Protein AF-A0A7W4C746-F1 (afdb_monomer)

Structure (mmCIF, N/CA/C/O backbone):
data_AF-A0A7W4C746-F1
#
_entry.id   AF-A0A7W4C746-F1
#
loop_
_atom_site.group_PDB
_atom_site.id
_atom_site.type_symbol
_atom_site.label_atom_id
_atom_site.label_alt_id
_atom_site.label_comp_id
_atom_site.label_asym_id
_atom_site.label_entity_id
_atom_site.label_seq_id
_atom_site.pdbx_PDB_ins_code
_atom_site.Cartn_x
_atom_site.Cartn_y
_atom_site.Cartn_z
_atom_site.occupancy
_atom_site.B_iso_or_equiv
_atom_site.auth_seq_id
_atom_site.auth_comp_id
_atom_site.auth_asym_id
_atom_site.auth_atom_id
_atom_site.pdbx_PDB_model_num
ATOM 1 N N . MET A 1 1 ? 18.444 24.594 5.096 1.00 47.88 1 MET A N 1
ATOM 2 C CA . MET A 1 1 ? 17.100 24.313 5.644 1.00 47.88 1 MET A CA 1
ATOM 3 C C . MET A 1 1 ? 16.165 24.034 4.488 1.00 47.88 1 MET A C 1
ATOM 5 O O . MET A 1 1 ? 16.146 24.852 3.574 1.00 47.88 1 MET A O 1
ATOM 9 N N . LYS A 1 2 ? 15.384 22.954 4.538 1.00 40.09 2 LYS A N 1
ATOM 10 C CA . LYS A 1 2 ? 13.953 23.048 4.233 1.00 40.09 2 LYS A CA 1
ATOM 11 C C . LYS A 1 2 ? 13.242 21.825 4.795 1.00 40.09 2 LYS A C 1
ATOM 13 O O . LYS A 1 2 ? 13.497 20.700 4.393 1.00 40.09 2 LYS A O 1
ATOM 18 N N . GLU A 1 3 ? 12.484 22.122 5.835 1.00 54.78 3 GLU A N 1
ATOM 19 C CA . GLU A 1 3 ? 11.686 21.232 6.656 1.00 54.78 3 GLU A CA 1
ATOM 20 C C . GLU A 1 3 ? 10.734 20.389 5.813 1.00 54.78 3 GLU A C 1
ATOM 22 O O . GLU A 1 3 ? 10.186 20.867 4.821 1.00 54.78 3 GLU A O 1
ATOM 27 N N . ALA A 1 4 ? 10.465 19.176 6.278 1.00 50.44 4 ALA A N 1
ATOM 28 C CA . ALA A 1 4 ? 9.208 18.516 5.980 1.00 50.44 4 ALA A CA 1
ATOM 29 C C . ALA A 1 4 ? 8.760 17.712 7.203 1.00 50.44 4 ALA A C 1
ATOM 31 O O . ALA A 1 4 ? 8.486 16.520 7.116 1.00 50.44 4 ALA A O 1
ATOM 32 N N . SER A 1 5 ? 8.636 18.386 8.351 1.00 54.34 5 SER A N 1
ATOM 33 C CA . SER A 1 5 ? 7.663 17.962 9.363 1.00 54.34 5 SER A CA 1
ATOM 34 C C . SER A 1 5 ? 6.271 18.245 8.792 1.00 54.34 5 SER A C 1
ATOM 36 O O . SER A 1 5 ? 5.597 19.191 9.188 1.00 54.34 5 SER A O 1
ATOM 38 N N . ILE A 1 6 ? 5.889 17.502 7.755 1.00 70.62 6 ILE A N 1
ATOM 39 C CA . ILE A 1 6 ? 4.551 17.567 7.186 1.00 70.62 6 ILE A CA 1
ATOM 40 C C . ILE A 1 6 ? 3.685 16.773 8.155 1.00 70.62 6 ILE A C 1
ATOM 42 O O . ILE A 1 6 ? 3.965 15.613 8.426 1.00 70.62 6 ILE A O 1
ATOM 46 N N . ALA A 1 7 ? 2.669 17.411 8.720 1.00 79.62 7 ALA A N 1
ATOM 47 C CA . ALA A 1 7 ? 1.568 16.722 9.369 1.00 79.62 7 ALA A CA 1
ATOM 48 C C . ALA A 1 7 ? 0.386 16.791 8.405 1.00 79.62 7 ALA A C 1
ATOM 50 O O . ALA A 1 7 ? 0.090 17.861 7.870 1.00 79.62 7 ALA A O 1
ATOM 51 N N . LEU A 1 8 ? -0.257 15.655 8.157 1.00 88.94 8 LEU A N 1
ATOM 52 C CA . LEU A 1 8 ? -1.452 15.584 7.330 1.00 88.94 8 LEU A CA 1
ATOM 53 C C . LEU A 1 8 ? -2.631 15.213 8.226 1.00 88.94 8 LEU A C 1
ATOM 55 O O . LEU A 1 8 ? -2.541 14.270 9.009 1.00 88.94 8 LEU A O 1
ATOM 59 N N . LEU A 1 9 ? -3.714 15.973 8.121 1.00 90.94 9 LEU A N 1
ATOM 60 C CA . LEU A 1 9 ? -4.942 15.772 8.882 1.00 90.94 9 LEU A CA 1
ATOM 61 C C . LEU A 1 9 ? -6.149 15.980 7.971 1.00 90.94 9 LEU A C 1
ATOM 63 O O . LEU A 1 9 ? -6.041 16.627 6.928 1.00 90.94 9 LEU A O 1
ATOM 67 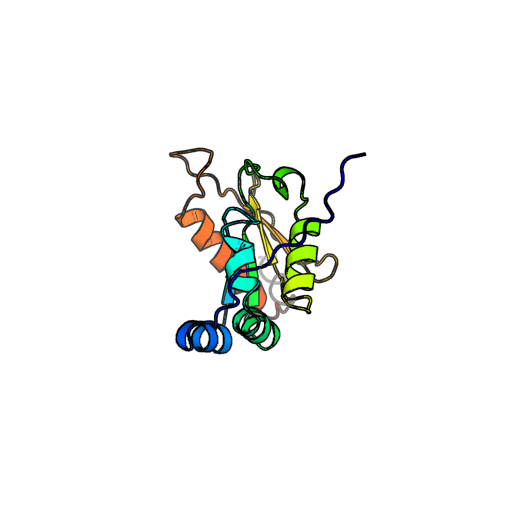N N . ILE A 1 10 ? -7.290 15.429 8.374 1.00 91.69 10 ILE A N 1
ATOM 68 C CA . ILE A 1 10 ? -8.576 15.646 7.711 1.00 91.69 10 ILE A CA 1
ATOM 69 C C . ILE A 1 10 ? -9.398 16.591 8.578 1.00 91.69 10 ILE A C 1
ATOM 71 O O . ILE A 1 10 ? -9.494 16.394 9.787 1.00 91.69 10 ILE A O 1
ATOM 75 N N . GLU A 1 11 ? -9.989 17.606 7.951 1.00 93.81 11 GLU A N 1
ATOM 76 C CA . GLU A 1 11 ? -10.882 18.552 8.611 1.00 93.81 11 GLU A CA 1
ATOM 77 C C . GLU A 1 11 ? -12.163 18.761 7.773 1.00 93.81 11 GLU A C 1
ATOM 79 O O . GLU A 1 11 ? -12.060 19.064 6.580 1.00 93.81 11 GLU A O 1
ATOM 84 N N . PRO A 1 12 ? -13.366 18.619 8.368 1.00 92.00 12 PRO A N 1
ATOM 85 C CA . PRO A 1 12 ? -13.605 18.090 9.714 1.00 92.00 12 PRO A CA 1
ATOM 86 C C . PRO A 1 12 ? -13.218 16.609 9.804 1.00 92.00 12 PRO A C 1
ATOM 88 O O . PRO A 1 12 ? -13.143 15.919 8.789 1.00 92.00 12 PRO A O 1
ATOM 91 N N . GLU A 1 13 ? -13.000 16.105 11.016 1.00 89.25 13 GLU A N 1
ATOM 92 C CA . GLU A 1 13 ? -12.885 14.660 11.202 1.00 89.25 13 GLU A CA 1
ATOM 93 C C . GLU A 1 13 ? -14.213 14.001 10.802 1.00 89.25 13 GLU A C 1
ATOM 95 O O . GLU A 1 13 ? -15.293 14.439 11.207 1.00 89.25 13 GLU A O 1
ATOM 100 N N . VAL A 1 14 ? -14.129 12.973 9.962 1.00 93.62 14 VAL A N 1
ATOM 101 C CA . VAL A 1 14 ? -15.286 12.234 9.454 1.00 93.62 14 VAL A CA 1
ATOM 102 C C . VAL A 1 14 ? -15.132 10.755 9.767 1.00 93.62 14 VAL A C 1
ATOM 104 O O . VAL A 1 14 ? -14.020 10.243 9.900 1.00 93.62 14 VAL A O 1
ATOM 107 N N . GLU A 1 15 ? -16.260 10.063 9.881 1.00 95.00 15 GLU A N 1
ATOM 108 C CA . GLU A 1 15 ? -16.277 8.621 10.104 1.00 95.00 15 GLU A CA 1
ATOM 109 C C . GLU A 1 15 ? -16.115 7.850 8.791 1.00 95.00 15 GLU A C 1
ATOM 111 O O . GLU A 1 15 ? -16.509 8.311 7.715 1.00 95.00 15 GLU A O 1
ATOM 116 N N . ALA A 1 16 ? -15.532 6.655 8.882 1.00 96.62 16 ALA A N 1
ATOM 117 C CA . ALA A 1 16 ? -15.461 5.751 7.750 1.00 96.62 16 ALA A CA 1
ATOM 118 C C . ALA A 1 16 ? -16.817 5.075 7.535 1.00 96.62 16 ALA A C 1
ATOM 120 O O . ALA A 1 16 ? -17.620 4.924 8.456 1.00 96.62 16 ALA A O 1
ATOM 121 N N . THR A 1 17 ? -17.070 4.613 6.313 1.00 97.06 17 THR A N 1
ATOM 122 C CA . THR A 1 17 ? -18.259 3.801 6.059 1.00 97.06 17 THR A CA 1
ATOM 123 C C . THR A 1 17 ? -18.104 2.425 6.704 1.00 97.06 17 THR A C 1
ATOM 125 O O . THR A 1 17 ? -17.029 1.814 6.687 1.00 97.06 17 THR A O 1
ATOM 128 N N . SER A 1 18 ? -19.203 1.904 7.248 1.00 97.06 18 SER A N 1
ATOM 129 C CA . SER A 1 18 ? -19.226 0.579 7.876 1.00 97.06 18 SER A CA 1
ATOM 130 C C . SER A 1 18 ? -18.818 -0.538 6.906 1.00 97.06 18 SER A C 1
ATOM 132 O O . SER A 1 18 ? -18.176 -1.518 7.288 1.00 97.06 18 SER A O 1
ATOM 134 N N . GLU A 1 19 ? -19.135 -0.355 5.629 1.00 97.94 19 GLU A N 1
ATOM 135 C CA . GLU A 1 19 ? -18.837 -1.235 4.512 1.00 97.94 19 GLU A CA 1
ATOM 136 C C . GLU A 1 19 ? -17.332 -1.310 4.258 1.00 97.94 19 GLU A C 1
ATOM 138 O O . GLU A 1 19 ? -16.810 -2.408 4.072 1.00 97.94 19 GLU A O 1
ATOM 143 N N . ALA A 1 20 ? -16.624 -0.175 4.316 1.00 97.62 20 ALA A N 1
ATOM 144 C CA . ALA A 1 20 ? -15.172 -0.144 4.162 1.00 97.62 20 ALA A CA 1
ATOM 145 C C . ALA A 1 20 ? -14.484 -0.881 5.317 1.00 97.62 20 ALA A C 1
ATOM 147 O O . ALA A 1 20 ? -13.640 -1.746 5.083 1.00 97.62 20 ALA A O 1
ATOM 148 N N . CYS A 1 21 ? -14.896 -0.617 6.561 1.00 97.88 21 CYS A N 1
ATOM 149 C CA . CYS A 1 21 ? -14.377 -1.334 7.727 1.00 97.88 21 CYS A CA 1
ATOM 150 C C . CYS A 1 21 ? -14.667 -2.842 7.653 1.00 97.88 21 CYS A C 1
ATOM 152 O O . CYS A 1 21 ? -13.783 -3.656 7.919 1.00 97.88 21 CYS A O 1
ATOM 154 N N . SER A 1 22 ? -15.878 -3.239 7.242 1.00 97.69 22 SER A N 1
ATOM 155 C CA . SER A 1 22 ? -16.235 -4.656 7.091 1.00 97.69 22 SER A CA 1
ATOM 156 C C . SER A 1 22 ? -15.437 -5.344 5.983 1.00 97.69 22 SER A C 1
ATOM 158 O O . SER A 1 22 ? -15.034 -6.494 6.159 1.00 97.69 22 SER A O 1
ATOM 160 N N . ALA A 1 23 ? -15.192 -4.657 4.865 1.00 98.19 23 ALA A N 1
ATOM 161 C CA . ALA A 1 23 ? -14.378 -5.175 3.772 1.00 98.19 23 ALA A CA 1
ATOM 162 C C . ALA A 1 23 ? -12.928 -5.401 4.219 1.00 98.19 23 ALA A C 1
ATOM 164 O O . ALA A 1 23 ? -12.394 -6.483 4.001 1.00 98.19 23 ALA A O 1
ATOM 165 N N . LEU A 1 24 ? -12.326 -4.435 4.920 1.00 98.12 24 LEU A N 1
ATOM 166 C CA . LEU A 1 24 ? -10.962 -4.550 5.452 1.00 98.12 24 LEU A CA 1
ATOM 167 C C . LEU A 1 24 ? -10.820 -5.689 6.473 1.00 98.12 24 LEU A C 1
ATOM 169 O O . LEU A 1 24 ? -9.820 -6.405 6.463 1.00 98.12 24 LEU A O 1
ATOM 173 N N . ALA A 1 25 ? -11.829 -5.888 7.325 1.00 95.69 25 ALA A N 1
ATOM 174 C CA . ALA A 1 25 ? -11.831 -6.954 8.327 1.00 95.69 25 ALA A CA 1
ATOM 175 C C . ALA A 1 25 ? -11.951 -8.367 7.724 1.00 95.69 25 ALA A C 1
ATOM 177 O O . ALA A 1 25 ? -11.497 -9.332 8.333 1.00 95.69 25 ALA A O 1
ATOM 178 N N . LYS A 1 26 ? -12.585 -8.498 6.551 1.00 96.75 26 LYS A N 1
ATOM 179 C CA . LYS A 1 26 ? -12.798 -9.777 5.848 1.00 96.75 26 LYS A CA 1
ATOM 180 C C . LYS A 1 26 ? -11.790 -10.032 4.727 1.00 96.75 26 LYS A C 1
ATOM 182 O O . LYS A 1 26 ? -11.864 -11.081 4.098 1.00 96.75 26 LYS A O 1
ATOM 187 N N . ALA A 1 27 ? -10.931 -9.065 4.424 1.00 97.56 27 ALA A N 1
ATOM 188 C CA . ALA A 1 27 ? -10.002 -9.166 3.314 1.00 97.56 27 ALA A CA 1
ATOM 189 C C . ALA A 1 27 ? -8.939 -10.238 3.581 1.00 97.56 27 ALA A C 1
ATOM 191 O O . ALA A 1 27 ? -8.383 -10.311 4.674 1.00 97.56 27 ALA A O 1
ATOM 192 N N . ASP A 1 28 ? -8.606 -11.011 2.551 1.00 96.25 28 ASP A N 1
ATOM 193 C CA . ASP A 1 28 ? -7.400 -11.847 2.539 1.00 96.25 28 ASP A CA 1
ATOM 194 C C . ASP A 1 28 ? -6.171 -11.040 2.080 1.00 96.25 28 ASP A C 1
ATOM 196 O O . ASP A 1 28 ? -5.033 -11.340 2.439 1.00 96.25 28 ASP A O 1
ATOM 200 N N . LEU A 1 29 ? -6.411 -9.986 1.294 1.00 97.00 29 LEU A N 1
ATOM 201 C CA . LEU A 1 29 ? -5.406 -9.115 0.698 1.00 97.00 29 LEU A CA 1
ATOM 202 C C . LEU A 1 29 ? -5.892 -7.660 0.720 1.00 97.00 29 LEU A C 1
ATOM 204 O O . LEU A 1 29 ? -6.993 -7.357 0.260 1.00 97.00 29 LEU A O 1
ATOM 208 N N . ILE A 1 30 ? -5.045 -6.755 1.200 1.00 98.06 30 ILE A N 1
ATOM 209 C CA . ILE A 1 30 ? -5.221 -5.305 1.124 1.00 98.06 30 ILE A CA 1
ATOM 210 C C . ILE A 1 30 ? -4.122 -4.761 0.215 1.00 98.06 30 ILE A C 1
ATOM 212 O O . ILE A 1 30 ? -2.936 -4.886 0.516 1.00 98.06 30 ILE A O 1
ATOM 216 N N . ILE A 1 31 ? -4.523 -4.147 -0.896 1.00 97.56 31 ILE A N 1
ATOM 217 C CA . ILE A 1 31 ? -3.609 -3.495 -1.834 1.00 97.56 31 ILE A CA 1
ATOM 218 C C . ILE A 1 31 ? -3.689 -1.990 -1.614 1.00 97.56 31 ILE A C 1
ATOM 220 O O . ILE A 1 31 ? -4.774 -1.407 -1.637 1.00 97.56 31 ILE A O 1
ATOM 224 N N . ILE A 1 32 ? -2.534 -1.364 -1.424 1.00 97.25 32 ILE A N 1
ATOM 225 C CA . ILE A 1 32 ? -2.391 0.079 -1.277 1.00 97.25 32 ILE A CA 1
ATOM 226 C C . ILE A 1 32 ? -1.649 0.603 -2.504 1.00 97.25 32 ILE A C 1
ATOM 228 O O . ILE A 1 32 ? -0.532 0.181 -2.783 1.00 97.25 32 ILE A O 1
ATOM 232 N N . GLY A 1 33 ? -2.255 1.544 -3.224 1.00 94.31 33 GLY A N 1
ATOM 233 C CA . GLY A 1 33 ? -1.660 2.126 -4.426 1.00 94.31 33 GLY A CA 1
ATOM 234 C C . GLY A 1 33 ? -1.969 1.365 -5.722 1.00 94.31 33 GLY A C 1
ATOM 235 O O . GLY A 1 33 ? -2.750 0.412 -5.719 1.00 94.31 33 GLY A O 1
ATOM 236 N N . PRO A 1 34 ? -1.383 1.807 -6.849 1.00 93.75 34 PRO A N 1
ATOM 237 C CA . PRO A 1 34 ? -0.576 3.026 -6.979 1.00 93.75 34 PRO A CA 1
ATOM 238 C C . PRO A 1 34 ? -1.442 4.296 -6.860 1.00 93.75 34 PRO A C 1
ATOM 240 O O . PRO A 1 34 ? -2.666 4.246 -6.985 1.00 93.75 34 PRO A O 1
ATOM 243 N N . GLY A 1 35 ? -0.825 5.451 -6.613 1.00 92.00 35 GLY A N 1
ATOM 244 C CA . GLY A 1 35 ? -1.523 6.736 -6.513 1.00 92.00 35 GLY A CA 1
ATOM 245 C C . GLY A 1 35 ? -0.719 7.813 -5.788 1.00 92.00 35 GLY A C 1
ATOM 246 O O . GLY A 1 35 ? 0.281 7.519 -5.134 1.00 92.00 35 GLY A O 1
ATOM 247 N N . SER A 1 36 ? -1.166 9.068 -5.892 1.00 91.88 36 SER A N 1
ATOM 248 C CA . SER A 1 36 ? -0.515 10.203 -5.227 1.00 91.88 36 SER A CA 1
ATOM 249 C C . SER A 1 36 ? -0.479 9.995 -3.713 1.00 91.88 36 SER A C 1
ATOM 251 O O . SER A 1 36 ? -1.525 9.852 -3.069 1.00 91.88 36 SER A O 1
ATOM 253 N N . PHE A 1 37 ? 0.716 9.986 -3.132 1.00 93.06 37 PHE A N 1
ATOM 254 C CA . PHE A 1 37 ? 0.938 9.502 -1.776 1.00 93.06 37 PHE A CA 1
ATOM 255 C C . PHE A 1 37 ? 0.161 10.317 -0.735 1.00 93.06 37 PHE A C 1
ATOM 257 O O . PHE A 1 37 ? -0.679 9.776 -0.017 1.00 93.06 37 PHE A O 1
ATOM 264 N N . LEU A 1 38 ? 0.369 11.636 -0.706 1.00 91.75 38 LEU A N 1
ATOM 265 C CA . LEU A 1 38 ? -0.245 12.517 0.296 1.00 91.75 38 LEU A CA 1
ATOM 266 C C . LEU A 1 38 ? -1.725 12.829 0.025 1.00 91.75 38 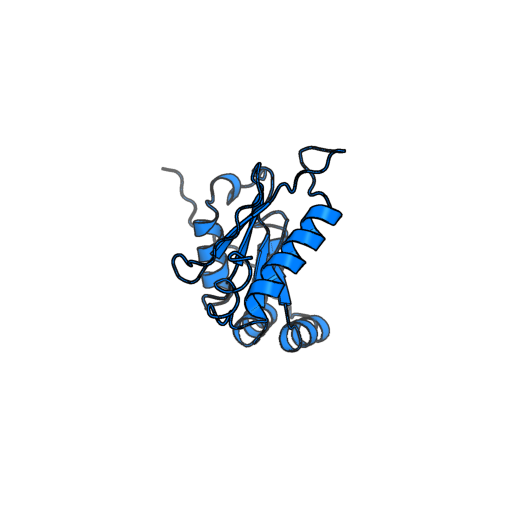LEU A C 1
ATOM 268 O O . LEU A 1 38 ? -2.433 13.232 0.939 1.00 91.75 38 LEU A O 1
ATOM 272 N N . THR A 1 39 ? -2.200 12.690 -1.216 1.00 91.12 39 THR A N 1
ATOM 273 C CA . THR A 1 39 ? -3.523 13.206 -1.628 1.00 91.12 39 THR A CA 1
ATOM 274 C C . THR A 1 39 ? -4.516 12.137 -2.065 1.00 91.12 39 THR A C 1
ATOM 276 O O . THR A 1 39 ? -5.704 12.428 -2.173 1.00 91.12 39 THR A O 1
ATOM 279 N N . SER A 1 40 ? -4.073 10.906 -2.310 1.00 93.31 40 SER A N 1
ATOM 280 C CA . SER A 1 40 ? -4.952 9.792 -2.690 1.00 93.31 40 SER A CA 1
ATOM 281 C C . SER A 1 40 ? -4.795 8.599 -1.763 1.00 93.31 40 SER A C 1
ATOM 283 O O . SER A 1 40 ? -5.785 7.957 -1.427 1.00 93.31 40 SER A O 1
ATOM 285 N N . ILE A 1 41 ? -3.566 8.321 -1.332 1.00 94.81 41 ILE A N 1
ATOM 286 C CA . ILE A 1 41 ? -3.258 7.108 -0.581 1.00 94.81 41 ILE A CA 1
ATOM 287 C C . ILE A 1 41 ? -3.343 7.317 0.930 1.00 94.81 41 ILE A C 1
ATOM 289 O O . ILE A 1 41 ? -4.027 6.555 1.608 1.00 94.81 41 ILE A O 1
ATOM 293 N N . LEU A 1 42 ? -2.700 8.354 1.471 1.00 94.00 42 LEU A N 1
ATOM 294 C CA . LEU A 1 42 ? -2.770 8.642 2.903 1.00 94.00 42 LEU A CA 1
ATOM 295 C C . LEU A 1 42 ? -4.150 9.103 3.396 1.00 94.00 42 LEU A C 1
ATOM 297 O O . LEU A 1 42 ? -4.516 8.662 4.484 1.00 94.00 42 LEU A O 1
ATOM 301 N N . PRO A 1 43 ? -4.941 9.936 2.682 1.00 94.31 43 PRO A N 1
ATOM 302 C CA . PRO A 1 43 ? -6.167 10.483 3.262 1.00 94.31 43 PRO A CA 1
ATOM 303 C C . PRO A 1 43 ? -7.149 9.418 3.780 1.00 94.31 43 PRO A C 1
ATOM 305 O O . PRO A 1 43 ? -7.530 9.510 4.942 1.00 94.31 43 PRO A O 1
ATOM 308 N N . PRO A 1 44 ? -7.490 8.342 3.043 1.00 95.00 44 PRO A N 1
ATOM 309 C CA . PRO A 1 44 ? -8.347 7.288 3.594 1.00 95.00 44 PRO A CA 1
ATOM 310 C C . PRO A 1 44 ? -7.800 6.636 4.875 1.00 95.00 44 PRO A C 1
ATOM 312 O O . PRO A 1 44 ? -8.576 6.192 5.716 1.00 95.00 44 PRO A O 1
ATOM 315 N N . LEU A 1 45 ? -6.477 6.586 5.045 1.00 94.88 45 LEU A N 1
ATOM 316 C CA . LEU A 1 45 ? -5.823 5.988 6.212 1.00 94.88 45 LEU A CA 1
ATOM 317 C C . LEU A 1 45 ? -5.825 6.907 7.437 1.00 94.88 45 LEU A C 1
ATOM 319 O O . LEU A 1 45 ? -5.692 6.414 8.551 1.00 94.88 45 LEU A O 1
ATOM 323 N N . LEU A 1 46 ? -6.003 8.219 7.251 1.00 95.12 46 LEU A N 1
ATOM 324 C CA . LEU A 1 46 ? -6.110 9.178 8.354 1.00 95.12 46 LEU A CA 1
ATOM 325 C C . LEU A 1 46 ? -7.433 9.060 9.118 1.00 95.12 46 LEU A C 1
ATOM 327 O O . LEU A 1 46 ? -7.529 9.577 10.228 1.00 95.12 46 LEU A O 1
ATOM 331 N N . LEU A 1 47 ? -8.439 8.371 8.565 1.00 96.25 47 LEU A N 1
ATOM 332 C CA . LEU A 1 47 ? -9.641 8.024 9.318 1.00 96.25 47 LEU A CA 1
ATOM 333 C C . LEU A 1 47 ? -9.293 6.959 10.375 1.00 96.25 47 LEU A C 1
ATOM 335 O O . LEU A 1 47 ? -8.917 5.840 9.998 1.00 96.25 47 LEU A O 1
ATOM 339 N N . PRO A 1 48 ? -9.500 7.216 11.684 1.00 95.00 48 PRO A N 1
ATOM 340 C CA . PRO A 1 48 ? -9.090 6.283 12.738 1.00 95.00 48 PRO A CA 1
ATOM 341 C C . PRO A 1 48 ? -9.688 4.878 12.591 1.00 95.00 48 PRO A C 1
ATOM 343 O O . PRO A 1 48 ? -9.058 3.879 12.938 1.00 95.00 48 PRO A O 1
ATOM 346 N N . GLN A 1 49 ? -10.904 4.787 12.049 1.00 97.19 49 GLN A N 1
ATOM 347 C CA . GLN A 1 49 ? -11.612 3.527 11.829 1.00 97.19 49 GLN A CA 1
ATOM 348 C C . GLN A 1 49 ? -10.977 2.686 10.708 1.00 97.19 49 GLN A C 1
ATOM 350 O O . GLN A 1 49 ? -10.903 1.462 10.840 1.00 97.19 49 GLN A O 1
ATOM 355 N N . ILE A 1 50 ? -10.465 3.316 9.643 1.00 97.62 50 ILE A N 1
ATOM 356 C CA . ILE A 1 50 ? -9.747 2.627 8.558 1.00 97.62 50 ILE A CA 1
ATOM 357 C C . ILE A 1 50 ? -8.393 2.130 9.062 1.00 97.62 50 ILE A C 1
ATOM 359 O O . ILE A 1 50 ? -8.107 0.938 8.944 1.00 97.62 50 ILE A O 1
ATOM 363 N N . ALA A 1 51 ? -7.603 3.002 9.700 1.00 96.56 51 ALA A N 1
ATOM 364 C CA . ALA A 1 51 ? -6.321 2.633 10.304 1.00 96.56 51 ALA A CA 1
ATOM 365 C C . ALA A 1 51 ? -6.475 1.465 11.290 1.00 96.56 51 ALA A C 1
ATOM 367 O O . ALA A 1 51 ? -5.745 0.473 11.214 1.00 96.56 51 ALA A O 1
ATOM 368 N N . LYS A 1 52 ? -7.481 1.533 12.173 1.00 97.31 52 LYS A N 1
ATOM 369 C CA . LYS A 1 52 ? -7.807 0.449 13.104 1.00 97.31 52 LYS A CA 1
ATOM 370 C C . LYS A 1 52 ? -8.157 -0.847 12.371 1.00 97.31 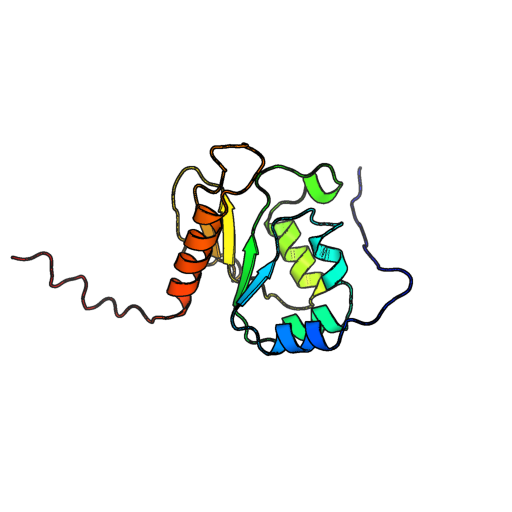52 LYS A C 1
ATOM 372 O O . LYS A 1 52 ? -7.618 -1.887 12.737 1.00 97.31 52 LYS A O 1
ATOM 377 N N . SER A 1 53 ? -9.012 -0.780 11.350 1.00 97.75 53 SER A N 1
ATOM 378 C CA . SER A 1 53 ? -9.450 -1.962 10.596 1.00 97.75 53 SER A CA 1
ATOM 379 C C . SER A 1 53 ? -8.281 -2.659 9.899 1.00 97.75 53 SER A C 1
ATOM 381 O O . SER A 1 53 ? -8.200 -3.880 9.938 1.00 97.75 53 SER A O 1
ATOM 383 N N . ILE A 1 54 ? -7.340 -1.904 9.321 1.00 97.62 54 ILE A N 1
ATOM 384 C CA . ILE A 1 54 ? -6.126 -2.468 8.707 1.00 97.62 54 ILE A CA 1
ATOM 385 C C . ILE A 1 54 ? -5.221 -3.091 9.774 1.00 97.62 54 ILE A C 1
ATOM 387 O O . ILE A 1 54 ? -4.754 -4.213 9.609 1.00 97.62 54 ILE A O 1
ATOM 391 N N . ARG A 1 55 ? -4.997 -2.394 10.893 1.00 96.56 55 ARG A N 1
ATOM 392 C CA . ARG A 1 55 ? -4.132 -2.857 11.990 1.00 96.56 55 ARG A CA 1
ATOM 393 C C . ARG A 1 55 ? -4.595 -4.178 12.617 1.00 96.56 55 ARG A C 1
ATOM 395 O O . ARG A 1 55 ? -3.752 -4.981 13.031 1.00 96.56 55 ARG A O 1
ATOM 402 N N . GLU A 1 56 ? -5.909 -4.354 12.740 1.00 96.81 56 GLU A N 1
ATOM 403 C CA . GLU A 1 56 ? -6.564 -5.535 13.323 1.00 96.81 56 GLU A CA 1
ATOM 404 C C . GLU A 1 56 ? -6.821 -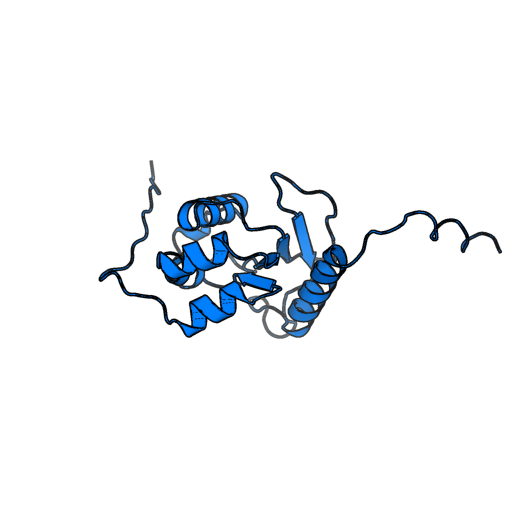6.650 12.297 1.00 96.81 56 GLU A C 1
ATOM 406 O O . GLU A 1 56 ? -7.128 -7.774 12.692 1.00 96.81 56 GLU A O 1
ATOM 411 N N . SER A 1 57 ? -6.687 -6.363 10.999 1.00 96.12 57 SER A N 1
ATOM 412 C CA . SER A 1 57 ? -6.887 -7.349 9.939 1.00 96.12 57 SER A CA 1
ATOM 413 C C . SER A 1 57 ? -5.772 -8.399 9.923 1.00 96.12 57 SER A C 1
ATOM 415 O O . SER A 1 57 ? -4.609 -8.109 10.208 1.00 96.12 57 SER A O 1
ATOM 417 N N . ASN A 1 58 ? -6.139 -9.626 9.547 1.00 93.94 58 ASN A N 1
ATOM 418 C CA . ASN A 1 58 ? -5.190 -10.697 9.223 1.00 93.94 58 ASN A CA 1
ATOM 419 C C . ASN A 1 58 ? -4.828 -10.713 7.729 1.00 93.94 58 ASN A C 1
ATOM 421 O O . ASN A 1 58 ? -4.099 -11.603 7.293 1.00 93.94 58 ASN A O 1
ATOM 425 N N . ALA A 1 59 ? -5.358 -9.765 6.951 1.00 96.69 59 ALA A N 1
ATOM 426 C CA . ALA A 1 59 ? -5.074 -9.649 5.534 1.00 96.69 59 ALA A CA 1
ATOM 427 C C . ALA A 1 59 ? -3.579 -9.454 5.287 1.00 96.69 59 ALA A C 1
ATOM 429 O O . ALA A 1 59 ? -2.884 -8.730 6.005 1.00 96.69 59 ALA A O 1
ATOM 430 N N . HIS A 1 60 ? -3.107 -10.031 4.193 1.00 96.06 60 HIS A N 1
ATOM 431 C CA . HIS A 1 60 ? -1.819 -9.676 3.637 1.00 96.06 60 HIS A CA 1
ATOM 432 C C . HIS A 1 60 ? -1.862 -8.229 3.113 1.00 96.06 60 HIS A C 1
ATOM 434 O O . HIS A 1 60 ? -2.768 -7.900 2.352 1.00 96.06 60 HIS A O 1
ATOM 440 N N . VAL A 1 61 ? -0.918 -7.356 3.486 1.00 97.38 61 VAL A N 1
ATOM 441 C CA . VAL A 1 61 ? -0.906 -5.956 3.015 1.00 97.38 61 VAL A CA 1
ATOM 442 C C . VAL A 1 61 ? 0.251 -5.718 2.050 1.00 97.38 61 VAL A C 1
ATOM 444 O O . VAL A 1 61 ? 1.420 -5.875 2.411 1.00 97.38 61 VAL A O 1
ATOM 447 N N . MET A 1 62 ? -0.093 -5.300 0.834 1.00 97.75 62 MET A N 1
ATOM 448 C CA . MET A 1 62 ? 0.836 -5.058 -0.265 1.00 97.75 62 MET A CA 1
ATOM 449 C C . MET A 1 62 ? 0.774 -3.599 -0.715 1.00 97.75 62 MET A C 1
ATOM 451 O O . MET A 1 62 ? -0.305 -3.064 -0.969 1.00 97.75 62 MET A O 1
ATOM 455 N N . LEU A 1 63 ? 1.935 -2.964 -0.848 1.00 98.00 63 LEU A N 1
ATOM 456 C CA . LEU A 1 63 ? 2.083 -1.618 -1.396 1.00 98.00 63 LEU A CA 1
ATOM 457 C C . LEU A 1 63 ? 2.528 -1.694 -2.860 1.00 98.00 63 LEU A C 1
ATOM 459 O O . LEU A 1 63 ? 3.461 -2.418 -3.189 1.00 98.00 63 LEU A O 1
ATOM 463 N N . ILE A 1 64 ? 1.897 -0.922 -3.737 1.00 97.69 64 ILE A N 1
ATOM 464 C CA . ILE A 1 64 ? 2.311 -0.759 -5.133 1.00 97.69 64 ILE A CA 1
ATOM 465 C C . ILE A 1 64 ? 2.890 0.643 -5.288 1.00 97.69 64 ILE A C 1
ATOM 467 O O . ILE A 1 64 ? 2.188 1.636 -5.077 1.00 97.69 64 ILE A O 1
ATOM 471 N N . ASP A 1 65 ? 4.173 0.724 -5.634 1.00 95.44 65 ASP A N 1
ATOM 472 C CA . ASP A 1 65 ? 4.860 2.000 -5.819 1.00 95.44 65 ASP A CA 1
ATOM 473 C C . ASP A 1 65 ? 4.463 2.673 -7.144 1.00 95.44 65 ASP A C 1
ATOM 475 O O . ASP A 1 65 ? 3.968 2.049 -8.084 1.00 95.44 65 ASP A O 1
ATOM 479 N N . ASN A 1 66 ? 4.672 3.983 -7.225 1.00 93.69 66 ASN A N 1
ATOM 480 C CA . ASN A 1 66 ? 4.405 4.742 -8.442 1.00 93.69 66 ASN A CA 1
ATOM 481 C C . ASN A 1 66 ? 5.546 4.558 -9.457 1.00 93.69 66 ASN A C 1
ATOM 483 O O . ASN A 1 66 ? 6.713 4.536 -9.084 1.00 93.69 66 ASN A O 1
ATOM 487 N N . LEU A 1 67 ? 5.221 4.514 -10.757 1.00 91.06 67 LEU A N 1
ATOM 488 C CA . LEU A 1 67 ? 6.227 4.433 -11.837 1.00 91.06 67 LEU A CA 1
ATOM 489 C C . LEU A 1 67 ? 7.062 5.707 -11.974 1.00 91.06 67 LEU A C 1
ATOM 491 O O . LEU A 1 67 ? 8.215 5.677 -12.394 1.00 91.06 67 LEU A O 1
ATOM 495 N N . THR A 1 68 ? 6.439 6.845 -11.687 1.00 84.25 68 THR A N 1
ATOM 496 C CA . THR A 1 68 ? 7.026 8.168 -11.860 1.00 84.25 68 THR A CA 1
ATOM 497 C C . THR A 1 68 ? 6.936 8.928 -10.554 1.00 84.25 68 THR A C 1
ATOM 499 O O . THR A 1 68 ? 5.931 8.825 -9.845 1.00 84.25 68 THR A O 1
ATOM 502 N N . ALA A 1 69 ? 7.947 9.749 -10.275 1.00 81.25 69 ALA A N 1
ATOM 503 C CA . ALA A 1 69 ? 7.874 10.702 -9.180 1.00 81.25 69 ALA A CA 1
ATOM 504 C C . ALA A 1 69 ? 6.629 11.589 -9.339 1.00 81.25 69 ALA A C 1
ATOM 506 O O . ALA A 1 69 ? 6.347 12.108 -10.423 1.00 81.25 69 ALA A O 1
ATOM 507 N N . GLU A 1 70 ? 5.865 11.735 -8.261 1.00 79.69 70 GLU A N 1
ATOM 508 C CA . GLU A 1 70 ? 4.685 12.594 -8.251 1.00 79.69 70 GLU A CA 1
ATOM 509 C C . GLU A 1 70 ? 5.075 14.071 -8.173 1.00 79.69 70 GLU A C 1
ATOM 511 O O . GLU A 1 70 ? 6.132 14.421 -7.658 1.00 79.69 70 GLU A O 1
ATOM 516 N N . TYR A 1 71 ? 4.211 14.967 -8.650 1.00 81.00 71 TYR A N 1
ATOM 517 C CA . TYR A 1 71 ? 4.421 16.409 -8.508 1.00 81.00 71 TYR A CA 1
ATOM 518 C C . TYR A 1 71 ? 3.849 16.900 -7.170 1.00 81.00 71 TYR A C 1
ATOM 520 O O . TYR A 1 71 ? 2.841 17.602 -7.117 1.00 81.00 71 TYR A O 1
ATOM 528 N N . SER A 1 72 ? 4.453 16.454 -6.069 1.00 81.31 72 SER A N 1
ATOM 529 C CA . SER A 1 72 ? 4.019 16.774 -4.705 1.00 81.31 72 SER A CA 1
ATOM 530 C C . SER A 1 72 ? 5.222 16.889 -3.750 1.00 81.31 72 SER A C 1
ATOM 532 O O . SER A 1 72 ? 6.338 16.503 -4.116 1.00 81.31 72 SER A O 1
ATOM 534 N N . PRO A 1 73 ? 5.037 17.380 -2.508 1.00 83.75 73 PRO A N 1
ATOM 535 C CA . PRO A 1 73 ? 6.082 17.334 -1.482 1.00 83.75 73 PRO A CA 1
ATOM 536 C C . PRO A 1 73 ? 6.622 15.923 -1.199 1.00 83.75 73 PRO A C 1
ATOM 538 O O . PRO A 1 73 ? 7.774 15.790 -0.809 1.00 83.75 73 PRO A O 1
ATOM 541 N N . ALA A 1 74 ? 5.831 14.873 -1.443 1.00 84.75 74 ALA A N 1
ATOM 542 C CA . ALA A 1 74 ? 6.269 13.486 -1.298 1.00 84.75 74 ALA A CA 1
ATOM 543 C C . ALA A 1 74 ? 7.104 12.968 -2.482 1.00 84.75 74 ALA A C 1
ATOM 545 O O . ALA A 1 74 ? 7.545 11.822 -2.463 1.00 84.75 74 ALA A O 1
ATOM 546 N N . SER A 1 75 ? 7.386 13.802 -3.489 1.00 85.06 75 SER A N 1
ATOM 547 C CA . SER A 1 75 ? 8.312 13.474 -4.585 1.00 85.06 75 SER A CA 1
ATOM 548 C C . SER A 1 75 ? 9.717 13.097 -4.113 1.00 85.06 75 SER A C 1
ATOM 550 O O . SER A 1 75 ? 10.412 12.352 -4.798 1.00 85.06 75 SER A O 1
ATOM 552 N N . THR A 1 76 ? 10.137 13.601 -2.950 1.00 85.88 76 THR A N 1
ATOM 553 C CA . THR A 1 76 ? 11.449 13.323 -2.356 1.00 85.88 76 THR A CA 1
ATOM 554 C C . THR A 1 76 ? 11.441 12.136 -1.398 1.00 85.88 76 THR A C 1
ATOM 556 O O . THR A 1 76 ? 12.488 11.825 -0.840 1.00 85.88 76 THR A O 1
ATOM 559 N N . PHE A 1 77 ? 10.286 11.511 -1.150 1.00 89.50 77 PHE A N 1
ATOM 560 C CA . PHE A 1 77 ? 10.188 10.380 -0.230 1.00 89.50 77 PHE A CA 1
ATOM 561 C C . PHE A 1 77 ? 10.688 9.110 -0.908 1.00 89.50 77 PHE A C 1
ATOM 563 O O . PHE A 1 77 ? 10.204 8.729 -1.979 1.00 89.50 77 PHE A O 1
ATOM 570 N N . SER A 1 78 ? 11.630 8.441 -0.250 1.00 92.19 78 SER A N 1
ATOM 571 C CA . SER A 1 78 ? 11.989 7.064 -0.574 1.00 92.19 78 SER A CA 1
ATOM 572 C C . SER A 1 78 ? 10.810 6.123 -0.310 1.00 92.19 78 SER A C 1
ATOM 574 O O . SER A 1 78 ? 9.822 6.489 0.339 1.00 92.19 78 SER A O 1
ATOM 576 N N . ILE A 1 79 ? 10.886 4.893 -0.816 1.00 93.06 79 ILE A N 1
ATOM 577 C CA . ILE A 1 79 ? 9.858 3.892 -0.524 1.00 93.06 79 ILE A CA 1
ATOM 578 C C . ILE A 1 79 ? 9.835 3.556 0.975 1.00 93.06 79 ILE A C 1
ATOM 580 O O . ILE A 1 79 ? 8.765 3.377 1.555 1.00 93.06 79 ILE A O 1
ATOM 584 N N . GLU A 1 80 ? 10.992 3.587 1.630 1.00 93.69 80 GLU A N 1
ATOM 585 C CA . GLU A 1 80 ? 11.150 3.421 3.070 1.00 93.69 80 GLU A CA 1
ATOM 586 C C . GLU A 1 80 ? 10.483 4.560 3.851 1.00 93.69 80 GLU A C 1
ATOM 588 O O . GLU A 1 80 ? 9.778 4.294 4.826 1.00 93.69 80 GLU A O 1
ATOM 593 N N . ASP A 1 81 ? 10.621 5.813 3.398 1.00 92.88 81 ASP A N 1
ATOM 594 C CA . ASP A 1 81 ? 9.927 6.959 4.003 1.00 92.88 81 ASP A CA 1
ATOM 595 C C . ASP A 1 81 ? 8.405 6.794 3.902 1.00 92.88 81 ASP A C 1
ATOM 597 O O . ASP A 1 81 ? 7.681 7.036 4.871 1.00 92.88 81 ASP A O 1
ATOM 601 N N . LYS A 1 82 ? 7.900 6.337 2.746 1.00 93.81 82 LYS A N 1
ATOM 602 C CA . LYS A 1 82 ? 6.466 6.065 2.556 1.00 93.81 82 LYS A CA 1
ATOM 603 C C . LYS A 1 82 ? 5.978 4.962 3.500 1.00 93.81 82 LYS A C 1
ATOM 605 O O . LYS A 1 82 ? 4.926 5.117 4.119 1.00 93.81 82 LYS A O 1
ATOM 610 N N . ILE A 1 83 ? 6.741 3.875 3.648 1.00 95.62 83 ILE A N 1
ATOM 611 C CA . ILE A 1 83 ? 6.441 2.782 4.591 1.00 95.62 83 ILE A CA 1
ATOM 612 C C . ILE A 1 83 ? 6.416 3.300 6.032 1.00 95.62 83 ILE A C 1
ATOM 614 O O . ILE A 1 83 ? 5.482 2.993 6.772 1.00 95.62 83 ILE A O 1
ATOM 618 N N . ALA A 1 84 ? 7.387 4.124 6.430 1.00 93.56 84 ALA A N 1
ATOM 619 C CA . ALA A 1 84 ? 7.420 4.718 7.764 1.00 93.56 84 ALA A CA 1
ATOM 620 C C . ALA A 1 84 ? 6.171 5.573 8.039 1.00 93.56 84 ALA A C 1
ATOM 622 O O . ALA A 1 84 ? 5.557 5.450 9.100 1.00 93.56 84 ALA A O 1
ATOM 623 N N . TRP A 1 85 ? 5.737 6.368 7.059 1.00 93.44 85 TRP A N 1
ATOM 624 C CA . TRP A 1 85 ? 4.492 7.135 7.121 1.00 93.44 85 TRP A CA 1
ATOM 625 C C . TRP A 1 85 ? 3.249 6.251 7.273 1.00 93.44 85 TRP A C 1
ATOM 627 O O . TRP A 1 85 ? 2.397 6.536 8.117 1.00 93.44 85 TRP A O 1
ATOM 637 N N . PHE A 1 86 ? 3.144 5.160 6.505 1.00 94.81 86 PHE A N 1
ATOM 638 C CA . PHE A 1 86 ? 2.054 4.193 6.667 1.00 94.81 86 PHE A CA 1
ATOM 639 C C . PHE A 1 86 ? 2.033 3.601 8.071 1.00 94.81 86 PHE A C 1
ATOM 641 O O . PHE A 1 86 ? 0.993 3.608 8.728 1.00 94.81 86 PHE A O 1
ATOM 648 N N . ASN A 1 87 ? 3.185 3.134 8.548 1.00 93.94 87 ASN A N 1
ATOM 649 C CA . ASN A 1 87 ? 3.312 2.519 9.863 1.00 93.94 87 ASN A CA 1
ATOM 650 C C . ASN A 1 87 ? 2.959 3.508 10.981 1.00 93.94 87 ASN A C 1
ATOM 652 O O . ASN A 1 87 ? 2.318 3.116 11.955 1.00 93.94 87 ASN A O 1
ATOM 656 N N . GLN A 1 88 ? 3.314 4.787 10.826 1.00 93.06 88 GLN A N 1
ATOM 657 C CA . GLN A 1 88 ? 2.950 5.850 11.761 1.00 93.06 88 GLN A CA 1
ATOM 658 C C . GLN A 1 88 ? 1.435 6.087 11.802 1.00 93.06 88 GLN A C 1
ATOM 660 O O . GLN A 1 88 ? 0.861 6.135 12.887 1.00 93.06 88 GLN A O 1
ATOM 665 N N . VAL A 1 89 ? 0.784 6.221 10.642 1.00 93.69 89 VAL A N 1
ATOM 666 C CA . VAL A 1 89 ? -0.664 6.487 10.552 1.00 93.69 89 VAL A CA 1
ATOM 667 C C . VAL A 1 89 ? -1.482 5.287 11.038 1.00 93.69 89 VAL A C 1
ATOM 669 O O . VAL A 1 89 ? -2.465 5.449 11.757 1.00 93.69 89 VAL A O 1
ATOM 672 N N . ILE A 1 90 ? -1.059 4.071 10.692 1.00 95.25 90 ILE A N 1
ATOM 673 C CA . ILE A 1 90 ? -1.736 2.825 11.080 1.00 95.25 90 ILE A CA 1
ATOM 674 C C . ILE A 1 90 ? -1.418 2.451 12.539 1.00 95.25 90 ILE A C 1
ATOM 676 O O . ILE A 1 90 ? -2.214 1.789 13.211 1.00 95.25 90 ILE A O 1
ATOM 680 N N . GLY A 1 91 ? -0.263 2.881 13.052 1.00 95.06 91 GLY A N 1
ATOM 681 C CA . GLY A 1 91 ? 0.234 2.554 14.389 1.00 95.06 91 GLY A CA 1
ATOM 682 C C . GLY A 1 91 ? 0.761 1.120 14.517 1.00 95.06 91 GLY A C 1
ATOM 683 O O . GLY A 1 91 ? 0.746 0.567 15.618 1.00 95.06 91 GLY A O 1
ATOM 684 N N . LYS A 1 92 ? 1.154 0.492 13.400 1.00 95.19 92 LYS A N 1
ATOM 685 C CA . LYS A 1 92 ? 1.716 -0.867 13.322 1.00 95.19 92 LYS A CA 1
ATOM 686 C C . LYS A 1 92 ? 2.418 -1.072 11.977 1.00 95.19 92 LYS A C 1
ATOM 688 O O . LYS A 1 92 ? 1.939 -0.587 10.957 1.00 95.19 92 LYS A O 1
ATOM 693 N N . GLU A 1 93 ? 3.499 -1.846 11.979 1.00 96.44 93 GLU A N 1
ATOM 694 C CA . GLU A 1 93 ? 4.139 -2.344 10.758 1.00 96.44 93 GLU A CA 1
ATOM 695 C C . GLU A 1 93 ? 3.241 -3.404 10.105 1.00 96.44 93 GLU A C 1
ATOM 697 O O . GLU A 1 93 ? 3.106 -4.516 10.620 1.00 96.44 93 GLU A O 1
ATOM 702 N N . VAL A 1 94 ? 2.553 -3.035 9.021 1.00 95.69 94 VAL A N 1
ATOM 703 C CA . VAL A 1 94 ? 1.598 -3.927 8.330 1.00 95.69 94 VAL A CA 1
ATOM 704 C C . VAL A 1 94 ? 1.994 -4.258 6.896 1.00 95.69 94 VAL A C 1
ATOM 706 O O . VAL A 1 94 ? 1.602 -5.311 6.403 1.00 95.69 94 VAL A O 1
ATOM 709 N N . ILE A 1 95 ? 2.763 -3.391 6.228 1.00 97.31 95 ILE A N 1
ATOM 710 C CA . ILE A 1 95 ? 3.199 -3.615 4.845 1.00 97.31 95 ILE A CA 1
ATOM 711 C C . ILE A 1 95 ? 4.166 -4.795 4.822 1.00 97.31 95 ILE A C 1
ATOM 713 O O . ILE A 1 95 ? 5.215 -4.746 5.456 1.00 97.31 95 ILE A O 1
ATOM 717 N N . ALA A 1 96 ? 3.817 -5.847 4.090 1.00 96.44 96 ALA A N 1
ATOM 718 C CA . ALA A 1 96 ? 4.607 -7.070 4.025 1.00 96.44 96 ALA A CA 1
ATOM 719 C C . ALA A 1 96 ? 5.320 -7.233 2.676 1.00 96.44 96 ALA A C 1
ATOM 721 O O . ALA A 1 96 ? 6.421 -7.786 2.632 1.00 96.44 96 ALA A O 1
ATOM 722 N N . ASP A 1 97 ? 4.718 -6.746 1.591 1.00 97.81 97 ASP A N 1
ATOM 723 C CA . ASP A 1 97 ? 5.296 -6.764 0.249 1.00 97.81 97 ASP A CA 1
ATOM 724 C C . ASP A 1 97 ? 5.158 -5.400 -0.428 1.00 97.81 97 ASP A C 1
ATOM 726 O O . ASP A 1 97 ? 4.142 -4.716 -0.288 1.00 97.81 97 ASP A O 1
ATOM 730 N N . VAL A 1 98 ? 6.174 -5.033 -1.203 1.00 97.94 98 VAL A N 1
ATOM 731 C CA . VAL A 1 98 ? 6.161 -3.879 -2.099 1.00 97.94 98 VAL A CA 1
ATOM 732 C C . VAL A 1 98 ? 6.368 -4.360 -3.530 1.00 97.94 98 VAL A C 1
ATOM 734 O O . VAL A 1 98 ? 7.323 -5.087 -3.808 1.00 97.94 98 VAL A O 1
ATOM 737 N N . LEU A 1 99 ? 5.491 -3.935 -4.437 1.00 97.81 99 LEU A N 1
ATOM 738 C CA . LEU A 1 99 ? 5.662 -4.084 -5.878 1.00 97.81 99 LEU A CA 1
ATOM 739 C C . LEU A 1 99 ? 6.236 -2.797 -6.464 1.00 97.81 99 LEU A C 1
A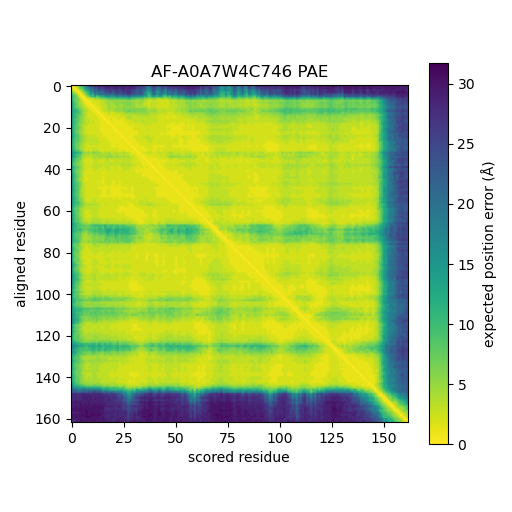TOM 741 O O . LEU A 1 99 ? 5.642 -1.726 -6.327 1.00 97.81 99 LEU A O 1
ATOM 745 N N . GLN A 1 100 ? 7.368 -2.919 -7.149 1.00 97.00 100 GLN A N 1
ATOM 746 C CA . GLN A 1 100 ? 8.028 -1.830 -7.855 1.00 97.00 100 GLN A CA 1
ATOM 747 C C . GLN A 1 100 ? 8.249 -2.204 -9.316 1.00 97.00 100 GLN A C 1
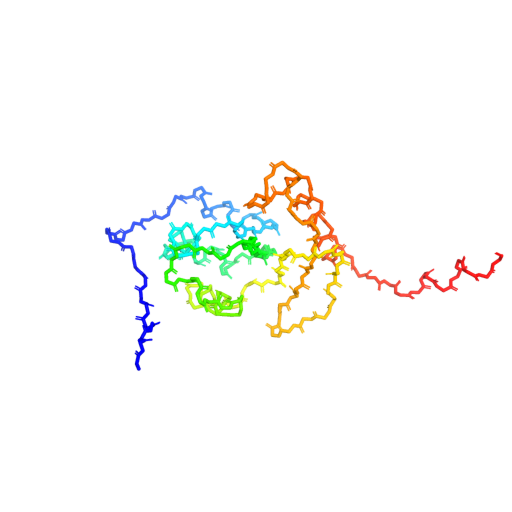ATOM 749 O O . GLN A 1 100 ? 8.300 -3.376 -9.701 1.00 97.00 100 GLN A O 1
ATOM 754 N N . HIS A 1 101 ? 8.386 -1.186 -10.157 1.00 96.62 101 HIS A N 1
ATOM 755 C CA . HIS A 1 101 ? 8.811 -1.424 -11.521 1.00 96.62 101 HIS A CA 1
ATOM 756 C C . HIS A 1 101 ? 10.314 -1.725 -11.579 1.00 96.62 101 HIS A C 1
ATOM 758 O O . HIS A 1 101 ? 11.118 -0.991 -11.013 1.00 96.62 101 HIS A O 1
ATOM 764 N N . GLY A 1 102 ? 10.683 -2.770 -12.317 1.00 95.50 102 GLY A N 1
ATOM 765 C CA . GLY A 1 102 ? 12.040 -2.995 -12.808 1.00 95.50 102 GLY A CA 1
ATOM 766 C C . GLY A 1 102 ? 12.032 -3.588 -14.216 1.00 95.50 102 GLY A C 1
ATOM 767 O O . GLY A 1 102 ? 11.000 -4.048 -14.708 1.00 95.50 102 GLY A O 1
ATOM 768 N N . ASP A 1 103 ? 13.192 -3.601 -14.870 1.00 93.38 103 ASP A N 1
ATOM 769 C CA . ASP A 1 103 ? 13.344 -4.130 -16.236 1.00 93.38 103 ASP A CA 1
ATOM 770 C C . ASP A 1 103 ? 13.128 -5.650 -16.322 1.00 93.38 103 ASP A C 1
ATOM 772 O O . ASP A 1 103 ? 12.911 -6.209 -17.400 1.00 93.38 103 ASP A O 1
ATOM 776 N N . LYS A 1 104 ? 13.236 -6.342 -15.185 1.00 94.31 104 LYS A N 1
ATOM 777 C CA . LYS A 1 104 ? 13.155 -7.796 -15.061 1.00 94.31 104 LYS A CA 1
ATOM 778 C C . LYS A 1 104 ? 12.304 -8.174 -13.860 1.00 94.31 104 LYS A C 1
ATOM 780 O O . LYS A 1 104 ? 12.067 -7.365 -12.968 1.00 94.31 104 LYS A O 1
ATOM 785 N N . ILE A 1 105 ? 11.860 -9.427 -13.864 1.00 96.56 105 ILE A N 1
ATOM 786 C CA . ILE A 1 105 ? 11.171 -10.019 -12.723 1.00 96.56 105 ILE A CA 1
ATOM 787 C C . ILE A 1 105 ? 12.213 -10.398 -11.671 1.00 96.56 105 ILE A C 1
ATOM 789 O O . ILE A 1 105 ? 13.073 -11.241 -11.930 1.00 96.56 105 ILE A O 1
ATOM 793 N N . GLU A 1 106 ? 12.107 -9.803 -10.488 1.00 96.19 106 GLU A N 1
ATOM 794 C CA . GLU A 1 106 ? 12.944 -10.105 -9.328 1.00 96.19 106 GLU A CA 1
ATOM 795 C C . GLU A 1 106 ? 12.047 -10.275 -8.101 1.00 96.19 106 GLU A C 1
ATOM 797 O O . GLU A 1 106 ? 11.567 -9.304 -7.520 1.00 96.19 106 GLU A O 1
ATOM 802 N N . LEU A 1 107 ? 11.801 -11.532 -7.727 1.00 94.38 107 LEU A N 1
ATOM 803 C CA . LEU A 1 107 ? 11.052 -11.883 -6.523 1.00 94.38 107 LEU A CA 1
ATOM 804 C C . LEU A 1 107 ? 12.005 -11.979 -5.329 1.00 94.38 107 LEU A C 1
ATOM 806 O O . LEU A 1 107 ? 12.959 -12.762 -5.362 1.00 94.38 107 LEU A O 1
ATOM 810 N N . SER A 1 108 ? 11.727 -11.241 -4.254 1.00 92.12 108 SER A N 1
ATOM 811 C CA . SER A 1 108 ? 12.497 -11.352 -3.015 1.00 92.12 108 SER A CA 1
ATOM 812 C C . SER A 1 108 ? 11.824 -12.292 -2.023 1.00 92.12 108 SER A C 1
ATOM 814 O O . SER A 1 108 ? 10.684 -12.083 -1.623 1.00 92.12 108 SER A O 1
ATOM 816 N N . TYR A 1 109 ? 12.560 -13.300 -1.560 1.00 88.44 109 TYR A N 1
ATOM 817 C CA . TYR A 1 109 ? 12.133 -14.178 -0.462 1.00 88.44 109 TYR A CA 1
ATOM 818 C C . TYR A 1 109 ? 12.620 -13.676 0.901 1.00 88.44 109 TYR A C 1
ATOM 820 O O . TYR A 1 109 ? 11.997 -13.941 1.930 1.00 88.44 109 TYR A O 1
ATOM 828 N N . ALA A 1 110 ? 13.734 -12.943 0.911 1.00 89.44 110 ALA A N 1
ATOM 829 C CA . ALA A 1 110 ? 14.254 -12.299 2.105 1.00 89.44 110 ALA A CA 1
ATOM 830 C C . ALA A 1 110 ? 13.509 -10.985 2.355 1.00 89.44 110 ALA A C 1
ATOM 832 O O . ALA A 1 110 ? 13.184 -10.256 1.415 1.00 89.44 110 ALA A O 1
ATOM 833 N N . ASN A 1 111 ? 13.255 -10.683 3.626 1.00 90.88 111 ASN A N 1
ATOM 834 C CA . ASN A 1 111 ? 12.705 -9.395 4.023 1.00 90.88 111 ASN A CA 1
ATOM 835 C C . ASN A 1 111 ? 13.797 -8.495 4.612 1.00 90.88 111 ASN A C 1
ATOM 837 O O . ASN A 1 111 ? 14.754 -8.973 5.222 1.00 90.88 111 ASN A O 1
ATOM 841 N N . VAL A 1 112 ? 13.624 -7.191 4.429 1.00 90.69 112 VAL A N 1
ATOM 842 C CA . VAL A 1 112 ? 14.385 -6.133 5.089 1.00 90.69 112 VAL A CA 1
ATOM 843 C C . VAL A 1 112 ? 13.396 -5.390 5.975 1.00 90.69 112 VAL A C 1
ATOM 845 O O . VAL A 1 112 ? 12.391 -4.884 5.485 1.00 90.69 112 VAL A O 1
ATOM 848 N N . ASN A 1 113 ? 13.642 -5.379 7.288 1.00 91.12 113 ASN A N 1
ATOM 849 C CA . ASN A 1 113 ? 12.720 -4.816 8.284 1.00 91.12 113 ASN A CA 1
ATOM 850 C C . ASN A 1 113 ? 11.282 -5.358 8.150 1.00 91.12 113 ASN A C 1
ATOM 852 O O . ASN A 1 113 ? 10.318 -4.605 8.224 1.00 91.12 113 ASN A O 1
ATOM 856 N N . GLY A 1 114 ? 11.130 -6.662 7.892 1.00 92.31 114 GLY A N 1
ATOM 857 C CA . GLY A 1 114 ? 9.816 -7.296 7.746 1.00 92.31 114 GLY A CA 1
ATOM 858 C C . GLY A 1 114 ? 9.150 -7.123 6.375 1.00 92.31 114 GLY A C 1
ATOM 859 O O . GLY A 1 114 ? 8.154 -7.796 6.116 1.00 92.31 114 GLY A O 1
ATOM 860 N N . VAL A 1 115 ? 9.726 -6.325 5.467 1.00 96.69 115 VAL A N 1
ATOM 861 C CA . VAL A 1 115 ? 9.170 -6.039 4.134 1.00 96.69 115 VAL A CA 1
ATOM 862 C C . VAL A 1 115 ? 9.964 -6.745 3.032 1.00 96.69 115 VAL A C 1
ATOM 864 O O . VAL A 1 115 ? 11.196 -6.726 3.030 1.00 96.69 115 VAL A O 1
ATOM 867 N N . ARG A 1 116 ? 9.280 -7.371 2.071 1.00 96.94 116 ARG A N 1
ATOM 868 C CA . ARG A 1 116 ? 9.881 -7.891 0.829 1.00 96.94 116 ARG A CA 1
ATOM 869 C C . ARG A 1 116 ? 9.644 -6.910 -0.318 1.00 96.94 116 ARG A C 1
ATOM 871 O O . ARG A 1 116 ? 8.551 -6.371 -0.455 1.00 96.94 116 ARG A O 1
ATOM 878 N N . PHE A 1 117 ? 10.648 -6.732 -1.167 1.00 97.50 117 PHE A N 1
ATOM 879 C CA . PHE A 1 117 ? 10.584 -5.852 -2.333 1.00 97.50 117 PHE A CA 1
ATOM 880 C C . PHE A 1 117 ? 10.672 -6.694 -3.600 1.00 97.50 117 PHE A C 1
ATOM 882 O O . PHE A 1 117 ? 11.605 -7.484 -3.746 1.00 97.50 117 PHE A O 1
ATOM 889 N N . HIS A 1 118 ? 9.707 -6.537 -4.501 1.00 97.69 118 HIS A N 1
ATOM 890 C CA . HIS A 1 118 ? 9.653 -7.272 -5.762 1.00 97.69 118 HIS A CA 1
ATOM 891 C C . HIS A 1 118 ? 9.637 -6.314 -6.936 1.00 97.69 118 HIS A C 1
ATOM 893 O O . HIS A 1 118 ? 8.945 -5.296 -6.903 1.00 97.69 118 HIS A O 1
ATOM 899 N N . HIS A 1 119 ? 10.339 -6.689 -7.997 1.00 98.06 119 HIS A N 1
ATOM 900 C CA . HIS A 1 119 ? 10.402 -5.905 -9.220 1.00 98.06 119 HIS A CA 1
ATOM 901 C C . HIS A 1 119 ? 9.754 -6.654 -10.372 1.00 98.06 119 HIS A C 1
ATOM 903 O O . HIS A 1 119 ? 9.971 -7.853 -10.546 1.00 98.06 119 HIS A O 1
ATOM 909 N N . PHE A 1 120 ? 8.959 -5.935 -11.161 1.00 97.81 120 PHE A N 1
ATOM 910 C CA . PHE A 1 120 ? 8.314 -6.457 -12.360 1.00 97.81 120 PHE A CA 1
ATOM 911 C C . PHE A 1 120 ? 8.339 -5.421 -13.497 1.00 97.81 120 PHE A C 1
ATOM 913 O O . PHE A 1 120 ? 8.333 -4.208 -13.248 1.00 97.81 120 PHE A O 1
ATOM 920 N N . PRO A 1 121 ? 8.305 -5.857 -14.766 1.00 97.00 121 PRO A N 1
ATOM 921 C CA . PRO A 1 121 ? 8.074 -4.960 -15.891 1.00 97.00 121 PRO A CA 1
ATOM 922 C C . PRO A 1 121 ? 6.605 -4.515 -15.893 1.00 97.00 121 PRO A C 1
ATOM 924 O O . PRO A 1 121 ? 5.736 -5.180 -16.446 1.00 97.00 121 PRO A O 1
ATOM 927 N N . LEU A 1 122 ? 6.328 -3.396 -15.223 1.00 96.56 122 LEU A N 1
ATOM 928 C CA . LEU A 1 122 ? 4.973 -2.912 -14.961 1.00 96.56 122 LEU A CA 1
ATOM 929 C C . LEU A 1 122 ? 4.538 -1.763 -15.875 1.00 96.56 122 LEU A C 1
ATOM 931 O O . LEU A 1 122 ? 3.398 -1.323 -15.773 1.00 96.56 122 LEU A O 1
ATOM 935 N N . ILE A 1 123 ? 5.407 -1.244 -16.742 1.00 95.75 123 ILE A N 1
ATOM 936 C CA . ILE A 1 123 ? 5.070 -0.128 -17.634 1.00 95.75 123 ILE A CA 1
ATOM 937 C C . ILE A 1 123 ? 4.194 -0.611 -18.795 1.00 95.75 123 ILE A C 1
ATOM 939 O O . ILE A 1 123 ? 4.514 -1.586 -19.474 1.00 95.75 123 ILE A O 1
ATOM 943 N N . SER A 1 124 ? 3.112 0.117 -19.072 1.00 93.69 124 SER A N 1
ATOM 944 C CA . SER A 1 124 ? 2.265 -0.124 -20.238 1.00 93.69 124 SER A CA 1
ATOM 945 C C . SER A 1 124 ? 2.983 0.201 -21.545 1.00 93.69 124 SER A C 1
ATOM 947 O O . SER A 1 124 ? 3.595 1.257 -21.700 1.00 93.69 124 SER A O 1
ATOM 949 N N . GLN A 1 125 ? 2.785 -0.652 -22.551 1.00 89.50 125 GLN A N 1
ATOM 950 C CA . GLN A 1 125 ? 3.261 -0.408 -23.918 1.00 89.50 125 GLN A CA 1
ATOM 951 C C . GLN A 1 125 ? 2.613 0.826 -24.570 1.00 89.50 125 GLN A C 1
ATOM 953 O O . GLN A 1 125 ? 3.143 1.364 -25.539 1.00 89.50 125 GLN A O 1
ATOM 958 N N . HIS A 1 126 ? 1.462 1.275 -24.058 1.00 88.75 126 HIS A N 1
ATOM 959 C CA . HIS A 1 126 ? 0.703 2.388 -24.628 1.00 88.75 126 HIS A CA 1
ATOM 960 C C . HIS A 1 126 ? 1.062 3.749 -24.023 1.00 88.75 126 HIS A C 1
ATOM 962 O O . HIS A 1 126 ? 0.885 4.769 -24.687 1.00 88.75 126 HIS A O 1
ATOM 968 N N . HIS A 1 127 ? 1.540 3.787 -22.773 1.00 87.94 127 HIS A N 1
ATOM 969 C CA . HIS A 1 127 ? 1.928 5.032 -22.113 1.00 87.94 127 HIS A CA 1
ATOM 970 C C . HIS A 1 127 ? 2.949 4.773 -20.990 1.00 87.94 127 HIS A C 1
ATOM 972 O O . HIS A 1 127 ? 2.613 4.087 -20.023 1.00 87.94 127 HIS A O 1
ATOM 978 N N . PRO A 1 128 ? 4.151 5.380 -21.039 1.00 86.25 128 PRO A N 1
ATOM 979 C CA . PRO A 1 128 ? 5.239 5.069 -20.107 1.00 86.25 128 PRO A CA 1
ATOM 980 C C . PRO A 1 128 ? 4.941 5.444 -18.646 1.00 86.25 128 PRO A C 1
ATOM 982 O O . PRO A 1 128 ? 5.509 4.869 -17.728 1.00 86.25 128 PRO A O 1
ATOM 985 N N . GLY A 1 129 ? 4.033 6.398 -18.419 1.00 87.88 129 GLY A N 1
ATOM 986 C CA . GLY A 1 129 ? 3.580 6.783 -17.077 1.00 87.88 129 GLY A CA 1
ATOM 987 C C . GLY A 1 129 ? 2.413 5.959 -16.519 1.00 87.88 129 GLY A C 1
ATOM 988 O O . GLY A 1 129 ? 1.887 6.316 -15.470 1.00 87.88 129 GLY A O 1
ATOM 989 N N . LEU A 1 130 ? 1.943 4.922 -17.223 1.00 91.62 130 LEU A N 1
ATOM 990 C CA . LEU A 1 130 ? 0.826 4.086 -16.772 1.00 91.62 130 LEU A CA 1
ATOM 991 C C . LEU A 1 130 ? 1.283 2.658 -16.501 1.00 91.62 130 LEU A C 1
ATOM 993 O O . LEU A 1 130 ? 2.033 2.076 -17.283 1.00 91.62 130 LEU A O 1
ATOM 997 N N . HIS A 1 131 ? 0.758 2.088 -15.419 1.00 94.00 131 HIS A N 1
ATOM 998 C CA . HIS A 1 131 ? 0.903 0.668 -15.146 1.00 94.00 131 HIS A CA 1
ATOM 999 C C . HIS A 1 131 ? 0.155 -0.156 -16.202 1.00 94.00 131 HIS A C 1
ATOM 1001 O O . HIS A 1 131 ? -0.998 0.142 -16.536 1.00 94.00 131 HIS A O 1
ATOM 1007 N N . ASP A 1 132 ? 0.791 -1.209 -16.704 1.00 96.69 132 ASP A N 1
ATOM 1008 C CA . ASP A 1 132 ? 0.123 -2.252 -17.465 1.00 96.69 132 ASP A CA 1
ATOM 1009 C C . ASP A 1 132 ? -0.782 -3.061 -16.532 1.00 96.69 132 ASP A C 1
ATOM 1011 O O . ASP A 1 132 ? -0.340 -3.617 -15.525 1.00 96.69 132 ASP A O 1
ATOM 1015 N N . LYS A 1 133 ? -2.077 -3.115 -16.853 1.00 95.06 133 LYS A N 1
ATOM 1016 C CA . LYS A 1 133 ? -3.076 -3.754 -15.987 1.00 95.06 133 LYS A CA 1
ATOM 1017 C C . LYS A 1 133 ? -2.861 -5.260 -15.870 1.00 95.06 133 LYS A C 1
ATOM 1019 O O . LYS A 1 133 ? -3.092 -5.815 -14.798 1.00 95.06 133 LYS A O 1
ATOM 1024 N N . THR A 1 134 ? -2.445 -5.906 -16.956 1.00 96.44 134 THR A N 1
ATOM 1025 C CA . THR A 1 134 ? -2.221 -7.350 -16.983 1.00 96.44 134 THR A CA 1
ATOM 1026 C C . THR A 1 134 ? -0.960 -7.684 -16.204 1.00 96.44 134 THR A C 1
ATOM 1028 O O . THR A 1 134 ? -1.023 -8.510 -15.298 1.00 96.44 134 THR A O 1
ATOM 1031 N N . ALA A 1 135 ? 0.142 -6.973 -16.459 1.00 96.38 135 ALA A N 1
ATOM 1032 C CA . ALA A 1 135 ? 1.384 -7.183 -15.716 1.00 96.38 135 ALA A CA 1
ATOM 1033 C C . ALA A 1 135 ? 1.201 -6.931 -14.208 1.00 96.38 135 ALA A C 1
ATOM 1035 O O . ALA A 1 135 ? 1.731 -7.670 -13.374 1.00 96.38 135 ALA A O 1
ATOM 1036 N N . LEU A 1 136 ? 0.399 -5.927 -13.833 1.00 96.75 136 LEU A N 1
ATOM 1037 C CA . LEU A 1 136 ? 0.105 -5.654 -12.429 1.00 96.75 136 LEU A CA 1
ATOM 1038 C C . LEU A 1 136 ? -0.727 -6.775 -11.787 1.00 96.75 136 LEU A C 1
ATOM 1040 O O . LEU A 1 136 ? -0.387 -7.249 -10.709 1.00 96.75 136 LEU A O 1
ATOM 1044 N N . ALA A 1 137 ? -1.777 -7.256 -12.455 1.00 97.00 137 ALA A N 1
ATOM 1045 C CA . ALA A 1 137 ? -2.574 -8.374 -11.949 1.00 97.00 137 ALA A CA 1
ATOM 1046 C C . ALA A 1 137 ? -1.749 -9.670 -11.812 1.00 97.00 137 ALA A C 1
ATOM 1048 O O . ALA A 1 137 ? -1.853 -10.374 -10.805 1.00 97.00 137 ALA A O 1
ATOM 1049 N N . GLU A 1 138 ? -0.901 -9.970 -12.797 1.00 96.88 138 GLU A N 1
ATOM 1050 C CA . GLU A 1 138 ? -0.026 -11.145 -12.786 1.00 96.88 138 GLU A CA 1
ATOM 1051 C C . GLU A 1 138 ? 1.025 -11.073 -11.675 1.00 96.88 138 GLU A C 1
ATOM 1053 O O . GLU A 1 138 ? 1.243 -12.066 -10.980 1.00 96.88 138 GLU A O 1
ATOM 1058 N N . SER A 1 139 ? 1.646 -9.908 -11.469 1.00 97.06 139 SER A N 1
ATOM 1059 C CA . SER A 1 139 ? 2.634 -9.711 -10.399 1.00 97.06 139 SER A CA 1
ATOM 1060 C C . SER A 1 139 ? 2.016 -9.842 -9.007 1.00 97.06 139 SER A C 1
ATOM 1062 O O . SER A 1 139 ? 2.567 -10.560 -8.171 1.00 97.06 139 SER A O 1
ATOM 1064 N N . ILE A 1 140 ? 0.831 -9.259 -8.778 1.00 96.94 140 ILE A N 1
ATOM 1065 C CA . ILE A 1 140 ? 0.065 -9.449 -7.535 1.00 96.94 140 ILE A CA 1
ATOM 1066 C C . ILE A 1 140 ? -0.199 -10.942 -7.305 1.00 96.94 140 ILE A C 1
ATOM 1068 O O . ILE A 1 140 ? 0.104 -11.466 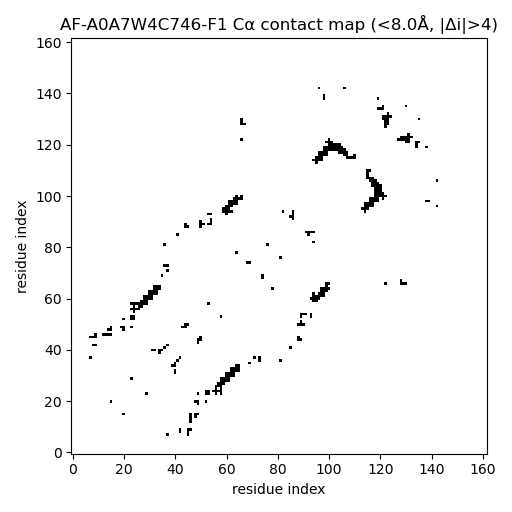-6.234 1.00 96.94 140 ILE A O 1
ATOM 1072 N N . SER A 1 141 ? -0.704 -11.656 -8.319 1.00 96.00 141 SER A N 1
ATOM 1073 C CA . SER A 1 141 ? -0.974 -13.094 -8.210 1.00 96.00 141 SER A CA 1
ATOM 1074 C C . SER A 1 141 ? 0.287 -13.899 -7.878 1.00 96.00 141 SER A C 1
ATOM 1076 O O . SER A 1 141 ? 0.231 -14.798 -7.040 1.00 96.00 141 SER A O 1
ATOM 1078 N N . GLN A 1 142 ? 1.421 -13.600 -8.518 1.00 95.25 142 GLN A N 1
ATOM 1079 C CA . GLN A 1 142 ? 2.686 -14.299 -8.268 1.00 95.25 142 GLN A CA 1
ATOM 1080 C C . GLN A 1 142 ? 3.185 -14.080 -6.838 1.00 95.25 142 GLN A C 1
ATOM 1082 O O . GLN A 1 142 ? 3.549 -15.047 -6.169 1.00 95.25 142 GLN A O 1
ATOM 1087 N N . VAL A 1 143 ? 3.151 -12.843 -6.335 1.00 95.38 143 VAL A N 1
ATOM 1088 C CA . VAL A 1 143 ? 3.572 -12.555 -4.958 1.00 95.38 143 VAL A CA 1
ATOM 1089 C C . VAL A 1 143 ? 2.628 -13.205 -3.946 1.00 95.38 143 VAL A C 1
ATOM 1091 O O . VAL A 1 143 ? 3.096 -13.825 -2.994 1.00 95.38 143 VAL A O 1
ATOM 1094 N N . CYS A 1 144 ? 1.312 -13.183 -4.169 1.00 92.31 144 CYS A N 1
ATOM 1095 C CA . CYS A 1 144 ? 0.360 -13.866 -3.286 1.00 92.31 144 CYS A CA 1
ATOM 1096 C C . CYS A 1 144 ? 0.589 -15.386 -3.208 1.00 92.31 144 CYS A C 1
ATOM 1098 O O . CYS A 1 144 ? 0.407 -15.979 -2.142 1.00 92.31 144 CYS A O 1
ATOM 1100 N N . GLN A 1 145 ? 1.029 -16.030 -4.294 1.00 89.12 145 GLN A N 1
ATOM 1101 C CA . GLN A 1 145 ? 1.340 -17.465 -4.294 1.00 89.12 145 GLN A CA 1
ATOM 1102 C C . GLN A 1 145 ? 2.535 -17.822 -3.398 1.00 89.12 145 GLN A C 1
ATOM 1104 O O . GLN A 1 145 ? 2.563 -18.930 -2.860 1.00 89.12 145 GLN A O 1
ATOM 1109 N N . LEU A 1 146 ? 3.473 -16.894 -3.165 1.00 82.81 146 LEU A N 1
ATOM 1110 C CA . LEU A 1 146 ? 4.583 -17.093 -2.222 1.00 82.81 146 LEU A CA 1
ATOM 1111 C C . LEU A 1 146 ? 4.092 -17.294 -0.784 1.00 82.81 146 LEU A C 1
ATOM 1113 O O . LEU A 1 146 ? 4.710 -18.023 -0.014 1.00 82.81 146 LEU A O 1
ATOM 1117 N N . HIS A 1 147 ? 2.959 -16.684 -0.436 1.00 70.62 147 HIS A N 1
ATOM 1118 C CA . HIS A 1 147 ? 2.361 -16.774 0.898 1.00 70.62 147 HIS A CA 1
ATOM 1119 C C . HIS A 1 147 ? 1.547 -18.048 1.123 1.00 70.62 147 HIS A C 1
ATOM 1121 O O . HIS A 1 147 ? 1.283 -18.411 2.265 1.00 70.62 147 HIS A O 1
ATOM 1127 N N . HIS A 1 148 ? 1.154 -18.742 0.051 1.00 61.06 148 HIS A N 1
ATOM 1128 C CA . HIS A 1 148 ? 0.191 -19.846 0.111 1.00 61.06 148 HIS A CA 1
ATOM 1129 C C . HIS A 1 148 ? 0.826 -21.254 0.126 1.00 61.06 148 HIS A C 1
ATOM 1131 O O . HIS A 1 148 ? 0.091 -22.241 0.084 1.00 61.06 148 HIS A O 1
ATOM 1137 N N . LYS A 1 149 ? 2.162 -21.403 0.225 1.00 38.00 149 LYS A N 1
ATOM 1138 C CA . LYS A 1 149 ? 2.817 -22.720 0.397 1.00 38.00 149 LYS A CA 1
ATOM 1139 C C . LYS A 1 149 ? 4.075 -22.688 1.282 1.00 38.00 149 LYS A C 1
ATOM 1141 O O . LYS A 1 149 ? 4.965 -21.884 1.019 1.00 38.00 149 LYS A O 1
ATOM 1146 N N . PRO A 1 150 ? 4.256 -23.648 2.214 1.00 39.25 150 PRO A N 1
ATOM 1147 C CA . PRO A 1 150 ? 5.596 -24.076 2.593 1.00 39.25 150 PRO A CA 1
ATOM 1148 C C . PRO A 1 150 ? 6.216 -24.799 1.389 1.00 39.25 150 PRO A C 1
ATOM 1150 O O . PRO A 1 150 ? 5.698 -25.815 0.926 1.00 39.25 150 PRO A O 1
ATOM 1153 N N . ILE A 1 151 ? 7.309 -24.271 0.839 1.00 40.69 151 ILE A N 1
ATOM 1154 C CA . ILE A 1 151 ? 8.117 -25.017 -0.129 1.00 40.69 151 ILE A CA 1
ATOM 1155 C C . ILE A 1 151 ? 8.910 -26.054 0.673 1.00 40.69 151 ILE A C 1
ATOM 1157 O O . ILE A 1 151 ? 9.940 -25.735 1.267 1.00 40.69 151 ILE A O 1
ATOM 1161 N N . GLU A 1 152 ? 8.443 -27.303 0.700 1.00 38.19 152 GLU A N 1
ATOM 1162 C CA . GLU A 1 152 ? 9.323 -28.428 1.010 1.00 38.19 152 GLU A CA 1
ATOM 1163 C C . GLU A 1 152 ? 10.383 -28.515 -0.096 1.00 38.19 152 GLU A C 1
ATOM 1165 O O . GLU A 1 152 ? 10.143 -28.984 -1.207 1.00 38.19 152 GLU A O 1
ATOM 1170 N N . LEU A 1 153 ? 11.593 -28.053 0.219 1.00 41.59 153 LEU A N 1
ATOM 1171 C CA . LEU A 1 153 ? 12.789 -28.079 -0.634 1.00 41.59 153 LEU A CA 1
ATOM 1172 C C . LEU A 1 153 ? 13.275 -29.503 -1.010 1.00 41.59 153 LEU A C 1
ATOM 1174 O O . LEU A 1 153 ? 14.382 -29.660 -1.527 1.00 41.59 153 LEU A O 1
ATOM 1178 N N . ALA A 1 154 ? 12.483 -30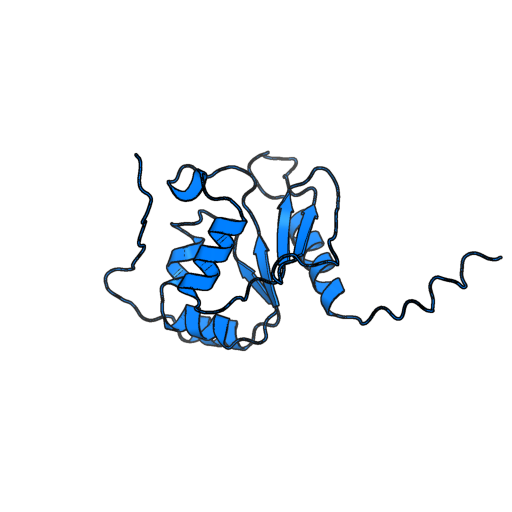.551 -0.766 1.00 40.44 154 ALA A N 1
ATOM 1179 C CA . ALA A 1 154 ? 12.861 -31.944 -0.998 1.00 40.44 154 ALA A CA 1
ATOM 1180 C C . ALA A 1 154 ? 12.593 -32.436 -2.434 1.00 40.44 154 ALA A C 1
ATOM 1182 O O . ALA A 1 154 ? 13.316 -33.309 -2.914 1.00 40.44 154 ALA A O 1
ATOM 1183 N N . GLU A 1 155 ? 11.631 -31.867 -3.168 1.00 39.41 155 GLU A N 1
ATOM 1184 C CA . GLU A 1 155 ? 11.221 -32.437 -4.466 1.00 39.41 155 GLU A CA 1
ATOM 1185 C C . GLU A 1 155 ? 11.999 -31.908 -5.684 1.00 39.41 155 GLU A C 1
ATOM 1187 O O . GLU A 1 155 ? 12.039 -32.561 -6.727 1.00 39.41 155 GLU A O 1
ATOM 1192 N N . TYR A 1 156 ? 12.738 -30.799 -5.561 1.00 41.12 156 TYR A N 1
ATOM 1193 C CA . TYR A 1 156 ? 13.525 -30.259 -6.685 1.00 41.12 156 TYR A CA 1
ATOM 1194 C C . TYR A 1 156 ? 14.829 -31.022 -6.979 1.00 41.12 156 TYR A C 1
ATOM 1196 O O . TYR A 1 156 ? 15.449 -30.809 -8.021 1.00 41.12 156 TYR A O 1
ATOM 1204 N N . ARG A 1 157 ? 15.265 -31.934 -6.097 1.00 42.69 157 ARG A N 1
ATOM 1205 C CA . ARG A 1 157 ? 16.516 -32.694 -6.287 1.00 42.69 157 ARG A CA 1
ATOM 1206 C C . ARG A 1 157 ? 16.362 -34.004 -7.058 1.00 42.69 157 ARG A C 1
ATOM 1208 O O . ARG A 1 157 ? 17.382 -34.602 -7.387 1.00 42.69 157 ARG A O 1
ATOM 1215 N N . HIS A 1 158 ? 15.144 -34.443 -7.382 1.00 44.56 158 HIS A N 1
ATOM 1216 C CA . HIS A 1 158 ? 14.938 -35.757 -8.009 1.00 44.56 158 HIS A CA 1
ATOM 1217 C C . HIS A 1 158 ? 14.570 -35.732 -9.500 1.00 44.56 158 HIS A C 1
ATOM 1219 O O . HIS A 1 158 ? 14.530 -36.792 -10.118 1.00 44.56 158 HIS A O 1
ATOM 1225 N N . CYS A 1 159 ? 14.361 -34.556 -10.107 1.00 39.41 159 CYS A N 1
ATOM 1226 C CA . CYS A 1 159 ? 13.954 -34.463 -11.519 1.00 39.41 159 CYS A CA 1
ATOM 1227 C C . CYS A 1 159 ? 15.092 -34.120 -12.507 1.00 39.41 159 CYS A C 1
ATOM 1229 O O . CYS A 1 159 ? 14.843 -34.030 -13.699 1.00 39.41 159 CYS A O 1
ATOM 1231 N N . ASN A 1 160 ? 16.345 -33.977 -12.047 1.00 42.41 160 ASN A N 1
ATOM 1232 C CA . ASN A 1 160 ? 17.502 -33.674 -12.914 1.00 42.41 160 ASN A CA 1
ATOM 1233 C C . ASN A 1 160 ? 18.568 -34.783 -12.963 1.00 42.41 160 ASN A C 1
ATOM 1235 O O . ASN A 1 160 ? 19.730 -34.515 -13.255 1.00 42.41 160 ASN A O 1
ATOM 1239 N N . MET A 1 161 ? 18.187 -36.036 -12.703 1.00 42.94 161 MET A N 1
ATOM 1240 C CA . MET A 1 161 ? 19.033 -37.197 -13.000 1.00 42.94 161 MET A CA 1
ATOM 1241 C C . MET A 1 161 ? 18.224 -38.311 -13.669 1.00 42.94 161 MET A C 1
ATOM 1243 O O . MET A 1 161 ? 18.030 -39.361 -13.061 1.00 42.94 161 MET A O 1
ATOM 1247 N N . LYS A 1 162 ? 17.754 -38.087 -14.900 1.00 38.00 162 LYS A N 1
ATOM 1248 C CA . LYS A 1 162 ? 17.565 -39.136 -15.914 1.00 38.00 162 LYS A CA 1
ATOM 1249 C C . LYS A 1 162 ? 17.775 -38.559 -17.304 1.00 38.00 162 LYS A C 1
ATOM 1251 O O . LYS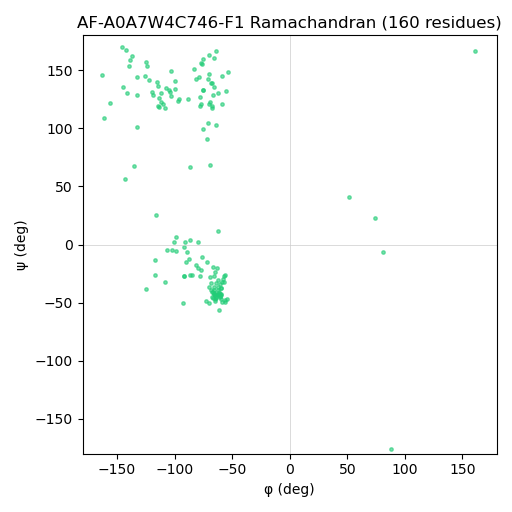 A 1 162 ? 17.269 -37.443 -17.539 1.00 38.00 162 LYS A O 1
#

Foldseek 3Di:
DDDDPPDAADPPQDADDPVLLVCLQPAQAAEFDDDDLRPPGCPVLLNLSNLQSNLPHPHQYEYEYFLDQDPDPCSPPDPVNSQVVSCVSSVHNRHQEYEDEDPDWDWDPDDDVNHTYTYWNQADPVDRRDGDPVRVVVVVVVNVVSVVDDPPPPPVPPPPDD

Mean predicted aligned error: 7.34 Å

Nearest PDB structures (foldseek):
  2ppv-assembly1_A-2  TM=8.256E-01  e=3.127E-07  Staphylococcus epidermidis ATCC 12228
  2q7x-assembly1_B  TM=7.715E-01  e=3.554E-07  Streptococcus pneumoniae TIGR4
  2q7x-assembly1_A  TM=6.863E-01  e=8.716E-07  Streptococcus pneumoniae TIGR4
  2o2z-assembly1_B  TM=8.673E-01  e=7.731E-05  Halalkalibacterium halodurans
  2hzb-assembly1_A  TM=7.393E-01  e=5.264E-05  Halalkalibacterium halodurans

Solvent-accessible surface area (backbone atoms only — not comparable to full-atom values): 9819 Å² total; per-residue (Å²): 138,82,86,79,89,74,81,86,83,71,84,75,83,65,83,68,57,70,65,61,38,52,48,40,56,70,31,71,63,44,79,44,62,63,62,54,56,80,79,60,53,43,54,67,38,70,26,69,58,41,14,48,24,58,63,72,27,85,33,48,28,34,38,36,58,63,89,57,81,55,100,53,90,65,45,78,52,49,74,65,53,51,51,52,52,49,24,61,61,38,70,44,90,57,64,39,35,36,45,38,73,33,97,50,80,43,84,50,89,65,59,61,95,71,28,21,60,29,29,30,62,30,61,22,95,88,40,80,87,37,73,23,68,65,48,46,54,52,50,54,53,55,58,56,52,64,77,74,55,87,80,73,84,72,67,79,75,70,79,82,78,126

Secondary structure (DSSP, 8-state):
----------SS--PPPHHHHHHHHH-SEEEE-SS-IIIIIHHHHHSHHHHHHHHH--SEEEEE--SS--SSGGGG--HHHHHHHHHHHHTS--EEEEEEE-SS-B---S-BTTBEEEEE--B-SS-TTSB-HHHHHHHHHHHHHHHT----TTGGGSSS--

pLDDT: mean 87.39, std 17.14, range [38.0, 98.19]

Radius of gyration: 18.01 Å; Cα contacts (8 Å, |Δi|>4): 212; chains: 1; bounding box: 38×63×39 Å

Sequence (162 aa):
MKEASIALLIEPEVEATSEACSALAKADLIIIGPGSFLTSILPPLLLPQIAKSIRESNAHVMLIDNLTAEYSPASTFSIEDKIAWFNQVIGKEVIADVLQHGDKIELSYANVNGVRFHHFPLISQHHPGLHDKTALAESISQVCQLHHKPIELAEYRHCNMK